Protein AF-A0A1I7TPQ1-F1 (afdb_monomer_lite)

Structure (mmCIF, N/CA/C/O backbone):
data_AF-A0A1I7TPQ1-F1
#
_entry.id   AF-A0A1I7TPQ1-F1
#
loop_
_atom_site.group_PDB
_atom_site.id
_atom_site.type_symbol
_atom_site.label_atom_id
_atom_site.label_alt_id
_atom_site.label_comp_id
_atom_site.label_asym_id
_atom_site.label_entity_id
_atom_site.label_seq_id
_atom_site.pdbx_PDB_ins_code
_atom_site.Cartn_x
_atom_site.Cartn_y
_atom_site.Cartn_z
_atom_site.occupancy
_atom_site.B_iso_or_equiv
_atom_site.auth_seq_id
_atom_site.auth_comp_id
_atom_site.auth_asym_id
_atom_site.auth_atom_id
_atom_site.pdbx_PDB_model_num
ATOM 1 N N . MET A 1 1 ? 6.146 -9.462 -26.298 1.00 39.66 1 MET A N 1
ATOM 2 C CA . MET A 1 1 ? 7.106 -8.691 -25.479 1.00 39.66 1 MET A CA 1
ATOM 3 C C . MET A 1 1 ? 6.317 -8.071 -24.343 1.00 39.66 1 MET A C 1
ATOM 5 O O . MET A 1 1 ? 5.342 -7.397 -24.642 1.00 39.66 1 MET A O 1
ATOM 9 N N . GLY A 1 2 ? 6.647 -8.373 -23.086 1.00 43.03 2 GLY A N 1
ATOM 10 C CA . GLY A 1 2 ? 5.980 -7.761 -21.932 1.00 43.03 2 GLY A CA 1
ATOM 11 C C . GLY A 1 2 ? 6.548 -6.370 -21.655 1.00 43.03 2 GLY A C 1
ATOM 12 O O . GLY A 1 2 ? 7.755 -6.175 -21.789 1.00 43.03 2 GLY A O 1
ATOM 13 N N . VAL A 1 3 ? 5.686 -5.420 -21.291 1.00 53.59 3 VAL A N 1
ATOM 14 C CA . VAL A 1 3 ? 6.094 -4.083 -20.838 1.00 53.59 3 VAL A CA 1
ATOM 15 C C . VAL A 1 3 ? 6.599 -4.217 -19.406 1.00 53.59 3 VAL A C 1
ATOM 17 O O . VAL A 1 3 ? 5.872 -4.705 -18.539 1.00 53.59 3 VAL A O 1
ATOM 20 N N . LYS A 1 4 ? 7.841 -3.802 -19.137 1.00 55.78 4 LYS A N 1
ATOM 21 C CA . LYS A 1 4 ? 8.340 -3.740 -17.757 1.00 55.78 4 LYS A CA 1
ATOM 22 C C . LYS A 1 4 ? 7.788 -2.481 -17.106 1.00 55.78 4 LYS A C 1
ATOM 24 O O . LYS A 1 4 ? 8.302 -1.387 -17.337 1.00 55.78 4 LYS A O 1
ATOM 29 N N . LEU A 1 5 ? 6.734 -2.657 -16.320 1.00 66.31 5 LEU A N 1
ATOM 30 C CA . LEU A 1 5 ? 6.172 -1.618 -15.470 1.00 66.31 5 LEU A CA 1
ATOM 31 C C . LEU A 1 5 ? 6.820 -1.688 -14.087 1.00 66.31 5 LEU A C 1
ATOM 33 O O . LEU A 1 5 ? 7.071 -2.774 -13.568 1.00 66.31 5 LEU A O 1
ATOM 37 N N . GLY A 1 6 ? 7.098 -0.530 -13.496 1.00 70.81 6 GLY A N 1
ATOM 38 C CA . GLY A 1 6 ? 7.644 -0.441 -12.145 1.00 70.81 6 GLY A CA 1
ATOM 39 C C . GLY A 1 6 ? 7.239 0.855 -11.460 1.00 70.81 6 GLY A C 1
ATOM 40 O O . GLY A 1 6 ? 6.933 1.847 -12.118 1.00 70.81 6 GLY A O 1
ATOM 41 N N . ALA A 1 7 ? 7.251 0.852 -10.133 1.00 80.62 7 ALA A N 1
ATOM 42 C CA . ALA A 1 7 ? 7.067 2.045 -9.322 1.00 80.62 7 ALA A CA 1
ATOM 43 C C . ALA A 1 7 ? 8.195 2.127 -8.292 1.00 80.62 7 ALA A C 1
ATOM 45 O O . ALA A 1 7 ? 8.581 1.116 -7.705 1.00 80.62 7 ALA A O 1
ATOM 46 N N . GLN A 1 8 ? 8.727 3.326 -8.070 1.00 82.56 8 GLN A N 1
ATOM 47 C CA . GLN A 1 8 ? 9.762 3.570 -7.071 1.00 82.56 8 GLN A CA 1
ATOM 48 C C . GLN A 1 8 ? 9.333 4.705 -6.154 1.00 82.56 8 GLN A C 1
ATOM 50 O O . GLN A 1 8 ? 9.105 5.820 -6.618 1.00 82.56 8 GLN A O 1
ATOM 55 N N . ILE A 1 9 ? 9.295 4.435 -4.849 1.00 84.19 9 ILE A N 1
ATOM 56 C CA . ILE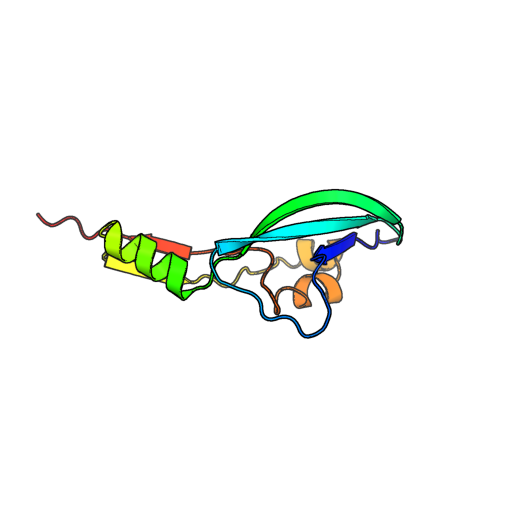 A 1 9 ? 9.169 5.487 -3.843 1.00 84.19 9 ILE A CA 1
ATOM 57 C C . ILE A 1 9 ? 10.503 6.236 -3.749 1.00 84.19 9 ILE A C 1
ATOM 59 O O . ILE A 1 9 ? 11.555 5.639 -3.502 1.00 84.19 9 ILE A O 1
ATOM 63 N N . LEU A 1 10 ? 10.456 7.553 -3.919 1.00 85.81 10 LEU A N 1
ATOM 64 C CA . LEU A 1 10 ? 11.606 8.436 -3.807 1.00 85.81 10 LEU A CA 1
ATOM 65 C C . LEU A 1 10 ? 11.846 8.771 -2.338 1.00 85.81 10 LEU A C 1
ATOM 67 O O . LEU A 1 10 ? 11.304 9.728 -1.788 1.00 85.81 10 LEU A O 1
ATOM 71 N N . LYS A 1 11 ? 12.672 7.953 -1.689 1.00 82.75 11 LYS A N 1
ATOM 72 C CA . LYS A 1 11 ? 13.064 8.154 -0.296 1.00 82.75 11 LYS A CA 1
ATOM 73 C C . LYS A 1 11 ? 14.552 7.881 -0.121 1.00 82.75 11 LYS A C 1
ATOM 75 O O . LYS A 1 11 ? 15.135 7.050 -0.818 1.00 82.75 11 LYS A O 1
ATOM 80 N N . LYS A 1 12 ? 15.192 8.589 0.813 1.00 83.00 12 LYS A N 1
ATOM 81 C CA . LYS A 1 12 ? 16.621 8.409 1.087 1.00 83.00 12 LYS A CA 1
ATOM 82 C C . LYS A 1 12 ? 16.875 6.973 1.580 1.00 83.00 12 LYS A C 1
ATOM 84 O O . LYS A 1 12 ? 16.207 6.552 2.529 1.00 83.00 12 LYS A O 1
ATOM 89 N N . PRO A 1 13 ? 17.845 6.234 1.013 1.00 78.38 13 PRO A N 1
ATOM 90 C CA . PRO A 1 13 ? 18.198 4.909 1.512 1.00 78.38 13 PRO A CA 1
ATOM 91 C C . PRO A 1 13 ? 18.487 4.931 3.019 1.00 78.38 13 PRO A C 1
ATOM 93 O O . PRO A 1 13 ? 19.180 5.825 3.509 1.00 78.38 13 PRO A O 1
ATOM 96 N N . GLY A 1 14 ? 17.922 3.971 3.752 1.00 77.50 14 GLY A N 1
ATOM 97 C CA . GLY A 1 14 ? 18.074 3.851 5.207 1.00 77.50 14 GLY A CA 1
ATOM 98 C C . GLY A 1 14 ? 17.189 4.778 6.047 1.00 77.50 14 GLY A C 1
ATOM 99 O O . GLY A 1 14 ? 17.239 4.701 7.271 1.00 77.50 14 GLY A O 1
ATOM 100 N N . SER A 1 15 ? 16.372 5.640 5.435 1.00 82.38 15 SER A N 1
ATOM 101 C CA . SER A 1 15 ? 15.381 6.416 6.189 1.00 82.38 15 SER A CA 1
ATOM 102 C C . SER A 1 15 ? 14.118 5.599 6.467 1.00 82.38 15 SER A C 1
ATOM 104 O O . SER A 1 15 ? 13.647 4.843 5.617 1.00 82.38 15 SER A O 1
ATOM 106 N N . LEU A 1 16 ? 13.577 5.750 7.676 1.00 80.56 16 LEU A N 1
ATOM 107 C CA . LEU A 1 16 ? 12.379 5.044 8.129 1.00 80.56 16 LEU A CA 1
ATOM 108 C C . LEU A 1 16 ? 11.130 5.609 7.453 1.00 80.56 16 LEU A C 1
ATOM 110 O O . LEU A 1 16 ? 11.012 6.825 7.298 1.00 80.56 16 LEU A O 1
ATOM 114 N N . PHE A 1 17 ? 10.198 4.736 7.078 1.00 79.94 17 PHE A N 1
ATOM 115 C CA . PHE A 1 17 ? 8.853 5.144 6.681 1.00 79.94 17 PHE A CA 1
ATOM 116 C C . PHE A 1 17 ? 8.056 5.547 7.917 1.00 79.94 17 PHE A C 1
ATOM 118 O O . PHE A 1 17 ? 8.022 4.798 8.896 1.00 79.94 17 PHE A O 1
ATOM 125 N N . LEU A 1 18 ? 7.451 6.733 7.872 1.00 83.75 18 LEU A N 1
ATOM 126 C CA . LEU A 1 18 ? 6.598 7.230 8.946 1.00 83.75 18 LEU A CA 1
ATOM 127 C C . LEU A 1 18 ? 5.132 7.132 8.526 1.00 83.75 18 LEU A C 1
ATOM 129 O O . LEU A 1 18 ? 4.783 7.334 7.365 1.00 83.75 18 LEU A O 1
ATOM 133 N N . ASP A 1 19 ? 4.272 6.817 9.485 1.00 84.31 19 ASP A N 1
ATOM 134 C CA . ASP A 1 19 ? 2.832 6.747 9.264 1.00 84.31 19 ASP A CA 1
ATOM 135 C C . ASP A 1 19 ? 2.253 8.151 9.009 1.00 84.31 19 ASP A C 1
ATOM 137 O O . ASP A 1 19 ? 2.556 9.099 9.736 1.00 84.31 19 ASP A O 1
ATOM 141 N N . GLY A 1 20 ? 1.456 8.298 7.953 1.00 82.56 20 GLY A N 1
ATOM 142 C CA . GLY A 1 20 ? 0.961 9.574 7.434 1.00 82.56 20 GLY A CA 1
ATOM 143 C C . GLY A 1 20 ? 1.964 10.372 6.597 1.00 82.56 20 GLY A C 1
ATOM 144 O O . GLY A 1 20 ? 1.643 11.479 6.159 1.00 82.56 20 GLY A O 1
ATOM 145 N N . GLU A 1 21 ? 3.166 9.848 6.350 1.00 87.94 21 GLU A N 1
ATOM 146 C CA . GLU A 1 21 ? 4.162 10.529 5.526 1.00 87.94 21 GLU A CA 1
ATOM 147 C C . GLU A 1 21 ? 3.726 10.593 4.062 1.00 87.94 21 GLU A C 1
ATOM 149 O O . GLU A 1 21 ? 3.357 9.582 3.464 1.00 87.94 21 GLU A O 1
ATOM 154 N N . ILE A 1 22 ? 3.832 11.781 3.462 1.00 88.69 22 ILE A N 1
ATOM 155 C CA . ILE A 1 22 ? 3.640 11.960 2.024 1.00 88.69 22 ILE A CA 1
ATOM 156 C C . ILE A 1 22 ? 4.967 11.690 1.315 1.00 88.69 22 ILE A C 1
ATOM 158 O O . ILE A 1 22 ? 5.937 12.422 1.510 1.00 88.69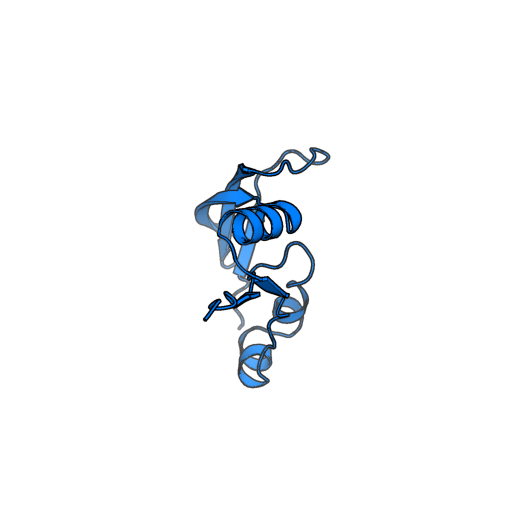 22 ILE A O 1
ATOM 162 N N . VAL A 1 23 ? 4.990 10.677 0.454 1.00 87.25 23 VAL A N 1
ATOM 163 C CA . VAL A 1 23 ? 6.148 10.308 -0.366 1.00 87.25 23 VAL A CA 1
ATOM 164 C C . VAL A 1 23 ? 5.853 10.504 -1.848 1.00 87.25 23 VAL A C 1
ATOM 166 O O . VAL A 1 23 ? 4.713 10.374 -2.295 1.00 87.25 23 VAL A O 1
ATOM 169 N N . GLU A 1 24 ? 6.889 10.817 -2.619 1.00 90.19 24 GLU A N 1
ATOM 170 C CA . GLU A 1 24 ? 6.811 10.875 -4.077 1.00 90.19 24 GLU A CA 1
ATOM 171 C C . GLU A 1 24 ? 7.101 9.497 -4.680 1.00 90.19 24 GLU A C 1
ATOM 173 O O . GLU A 1 24 ? 7.936 8.746 -4.173 1.00 90.19 24 GLU A O 1
ATOM 178 N N . ILE A 1 25 ? 6.402 9.161 -5.759 1.00 86.94 25 ILE A N 1
ATOM 179 C CA . ILE A 1 25 ? 6.566 7.922 -6.514 1.00 86.94 25 ILE A CA 1
ATOM 180 C C . ILE A 1 25 ? 6.826 8.266 -7.969 1.00 86.94 25 ILE A C 1
ATOM 182 O O . ILE A 1 25 ? 6.067 9.033 -8.556 1.00 86.94 25 ILE A O 1
ATOM 186 N N . ASN A 1 26 ? 7.829 7.621 -8.560 1.00 88.12 26 ASN A N 1
ATOM 187 C CA . ASN A 1 26 ? 8.016 7.574 -10.006 1.00 88.12 26 ASN A CA 1
ATOM 188 C C . ASN A 1 26 ? 7.464 6.266 -10.572 1.00 88.12 26 ASN A C 1
ATOM 190 O O . ASN A 1 26 ? 7.734 5.192 -10.032 1.00 88.12 26 ASN A O 1
ATOM 194 N N . PHE A 1 27 ? 6.752 6.363 -11.690 1.00 83.62 27 PHE A N 1
ATOM 195 C CA . PHE A 1 27 ? 6.301 5.230 -12.491 1.00 83.62 27 PHE A CA 1
ATOM 196 C C . PHE A 1 27 ? 7.216 5.058 -13.696 1.00 83.62 27 PHE A C 1
ATOM 198 O O . PHE A 1 27 ? 7.583 6.037 -14.347 1.00 83.62 27 PHE A O 1
ATOM 205 N N . TYR A 1 28 ? 7.572 3.814 -13.993 1.00 81.62 28 TYR A N 1
ATOM 206 C CA . TYR A 1 28 ? 8.499 3.450 -15.053 1.00 81.62 28 TYR A CA 1
ATOM 207 C C . TYR A 1 28 ? 7.807 2.578 -16.093 1.00 81.62 28 TYR A C 1
ATOM 209 O O . TYR A 1 28 ? 7.095 1.635 -15.743 1.00 81.62 28 TYR A O 1
ATOM 217 N N . ALA A 1 29 ? 8.087 2.862 -17.361 1.00 81.56 29 ALA A N 1
ATOM 218 C CA . ALA A 1 29 ? 7.790 2.000 -18.496 1.00 81.56 29 ALA A CA 1
ATOM 219 C C . ALA A 1 29 ? 9.078 1.828 -19.307 1.00 81.56 29 ALA A C 1
ATOM 221 O O . ALA A 1 29 ? 9.742 2.811 -19.639 1.00 81.56 29 ALA A O 1
ATOM 222 N N . ASP A 1 30 ? 9.473 0.578 -19.553 1.00 83.69 30 ASP A N 1
ATOM 223 C CA . ASP A 1 30 ? 10.691 0.229 -20.301 1.00 83.69 30 ASP A CA 1
ATOM 224 C C . ASP A 1 30 ? 11.967 0.908 -19.759 1.00 83.69 30 ASP A C 1
ATOM 226 O O . ASP A 1 30 ? 12.882 1.273 -20.494 1.00 83.69 30 ASP A O 1
ATOM 230 N N . GLY A 1 31 ? 12.032 1.073 -18.433 1.00 80.00 31 GLY A N 1
ATOM 231 C CA . GLY A 1 31 ? 13.173 1.670 -17.732 1.00 80.00 31 GLY A CA 1
ATOM 232 C C . GLY A 1 31 ? 13.209 3.202 -17.726 1.00 80.00 31 GLY A C 1
ATOM 233 O O . GLY A 1 31 ? 14.121 3.773 -17.132 1.00 80.00 31 GLY A O 1
ATOM 234 N N . VAL A 1 32 ? 12.221 3.875 -18.322 1.00 86.31 32 VAL A N 1
ATOM 235 C CA . VAL A 1 32 ? 12.110 5.342 -18.342 1.00 86.31 32 VAL A CA 1
ATOM 236 C C . VAL A 1 32 ? 10.963 5.795 -17.445 1.00 86.31 32 VAL A C 1
ATOM 238 O O . VAL A 1 32 ? 9.910 5.161 -17.422 1.00 86.31 32 VAL A O 1
ATOM 241 N N . VAL A 1 33 ? 11.151 6.901 -16.715 1.00 88.31 33 VAL A N 1
ATOM 242 C CA . VAL A 1 33 ? 10.076 7.519 -15.924 1.00 88.31 33 VAL A CA 1
ATOM 243 C C . VAL A 1 33 ? 8.993 8.036 -16.872 1.00 88.31 33 VAL A C 1
ATOM 245 O O . VAL A 1 33 ? 9.250 8.929 -17.677 1.00 88.31 33 VAL A O 1
ATOM 248 N N . CYS A 1 34 ? 7.785 7.488 -16.770 1.00 90.12 34 CYS A N 1
ATOM 249 C CA . CYS A 1 34 ? 6.627 7.878 -17.577 1.00 90.12 34 CYS A CA 1
ATOM 250 C C . CYS A 1 34 ? 5.601 8.716 -16.798 1.00 90.12 34 CYS A C 1
ATOM 252 O O . CYS A 1 34 ? 4.667 9.252 -17.392 1.00 90.12 34 CYS A O 1
ATOM 254 N N . GLY A 1 35 ? 5.780 8.866 -15.485 1.00 87.56 35 GLY A N 1
ATOM 255 C CA . GLY A 1 35 ? 4.953 9.725 -14.648 1.00 87.56 35 GLY A CA 1
ATOM 256 C C . GLY A 1 35 ? 5.411 9.732 -13.196 1.00 87.56 35 GLY A C 1
ATOM 257 O O . GLY A 1 35 ? 6.250 8.925 -12.794 1.00 87.56 35 GLY A O 1
ATOM 258 N N . SER A 1 36 ? 4.832 10.628 -12.403 1.00 91.75 36 SER A N 1
ATOM 259 C CA . SER A 1 36 ? 5.032 10.664 -10.958 1.00 91.75 36 SER A CA 1
ATOM 260 C C . SER A 1 36 ? 3.742 11.013 -10.218 1.00 91.75 36 SER A C 1
ATOM 262 O O . SER A 1 36 ? 2.791 11.541 -10.798 1.00 91.75 36 SER A O 1
ATOM 264 N N . SER A 1 37 ? 3.686 10.669 -8.935 1.00 90.06 37 SER A N 1
ATOM 265 C CA . SER A 1 37 ? 2.581 11.020 -8.041 1.00 90.06 37 SER A CA 1
ATOM 266 C C . SER A 1 37 ? 3.071 11.162 -6.601 1.00 90.06 37 SER A C 1
ATOM 268 O O . SER A 1 37 ? 4.216 10.840 -6.286 1.00 90.06 37 SER A O 1
ATOM 270 N N . LYS A 1 38 ? 2.198 11.640 -5.716 1.00 89.19 38 LYS A N 1
ATOM 271 C CA . LYS A 1 38 ? 2.425 11.680 -4.271 1.00 89.19 38 LYS A CA 1
ATOM 272 C C . LYS A 1 38 ? 1.394 10.808 -3.574 1.00 89.19 38 LYS A C 1
ATOM 274 O O . LYS A 1 38 ? 0.207 10.911 -3.878 1.00 89.19 38 LYS A O 1
ATOM 279 N N . ILE A 1 39 ? 1.839 9.989 -2.629 1.00 85.31 39 ILE A N 1
ATOM 280 C CA . ILE A 1 39 ? 0.958 9.154 -1.808 1.00 85.31 39 ILE A CA 1
ATOM 281 C C . ILE A 1 39 ? 1.240 9.384 -0.331 1.00 85.31 39 ILE A C 1
ATOM 283 O O . ILE A 1 39 ? 2.378 9.656 0.043 1.00 85.31 39 ILE A O 1
ATOM 287 N N . ALA A 1 40 ? 0.214 9.253 0.504 1.00 85.75 40 ALA A N 1
ATOM 288 C CA . ALA A 1 40 ? 0.395 9.123 1.942 1.00 85.75 40 ALA A CA 1
ATOM 289 C C . ALA A 1 40 ? 0.600 7.643 2.287 1.00 85.75 40 ALA A C 1
ATOM 291 O O . ALA A 1 40 ? -0.157 6.785 1.827 1.00 85.75 40 ALA A O 1
ATOM 292 N N . LEU A 1 41 ? 1.622 7.341 3.080 1.00 82.31 41 LEU A N 1
ATOM 293 C CA . LEU A 1 41 ? 1.868 5.998 3.586 1.00 82.31 41 LEU A CA 1
ATOM 294 C C . LEU A 1 41 ? 1.152 5.824 4.910 1.00 82.31 41 LEU A C 1
ATOM 296 O O . LEU A 1 41 ? 1.426 6.559 5.850 1.00 82.31 41 LEU A O 1
ATOM 300 N N . HIS A 1 42 ? 0.272 4.832 4.989 1.00 84.81 42 HIS A N 1
ATOM 301 C CA . HIS A 1 42 ? -0.438 4.524 6.219 1.00 84.81 42 HIS A CA 1
ATOM 302 C C . HIS A 1 42 ? -0.171 3.101 6.684 1.00 84.81 42 HIS A C 1
ATOM 304 O O . HIS A 1 42 ? -0.214 2.156 5.891 1.00 84.81 42 HIS A O 1
ATOM 310 N N . SER A 1 43 ? 0.111 2.954 7.976 1.00 82.19 43 SER A N 1
ATOM 311 C CA . SER A 1 43 ? 0.302 1.649 8.602 1.00 82.19 43 SER A CA 1
ATOM 312 C C . SER A 1 43 ? -1.019 0.874 8.671 1.00 82.19 43 SER A C 1
ATOM 314 O O . SER A 1 43 ? -2.108 1.445 8.610 1.00 82.19 43 SER A O 1
ATOM 316 N N . ARG A 1 44 ? -0.946 -0.451 8.846 1.00 85.06 44 ARG A N 1
ATOM 317 C CA . ARG A 1 44 ? -2.142 -1.257 9.141 1.00 85.06 44 ARG A CA 1
ATOM 318 C C . ARG A 1 44 ? -2.866 -0.737 10.389 1.00 85.06 44 ARG A C 1
ATOM 320 O O . ARG A 1 44 ? -4.087 -0.609 10.380 1.00 85.06 44 ARG A O 1
ATOM 327 N N . GLU A 1 45 ? -2.098 -0.407 11.423 1.00 85.94 45 GLU A N 1
ATOM 328 C CA . GLU A 1 45 ? -2.598 0.110 12.697 1.00 85.94 45 GLU A CA 1
ATOM 329 C C . GLU A 1 45 ? -3.370 1.427 12.521 1.00 85.94 45 GLU A C 1
ATOM 331 O O . GLU A 1 45 ? -4.423 1.609 13.132 1.00 85.94 45 GLU A O 1
ATOM 336 N N . PHE A 1 46 ? -2.908 2.315 11.634 1.00 88.38 46 PHE A N 1
ATOM 337 C CA . PHE A 1 46 ? -3.631 3.538 11.281 1.00 88.38 46 PHE A CA 1
ATOM 338 C C . PHE A 1 46 ? -5.050 3.237 10.804 1.00 88.38 46 PHE A C 1
ATOM 340 O O . PHE A 1 46 ? -6.018 3.767 11.353 1.00 88.38 46 PHE A O 1
ATOM 347 N N . TYR A 1 47 ? -5.182 2.354 9.810 1.00 88.19 47 TYR A N 1
ATOM 348 C CA . TYR A 1 47 ? -6.483 1.985 9.257 1.00 88.19 47 TYR A CA 1
ATOM 349 C C . TYR A 1 47 ? -7.383 1.338 10.316 1.00 88.19 47 TYR A C 1
ATOM 351 O O . TYR A 1 47 ? -8.547 1.718 10.439 1.00 88.19 47 TYR A O 1
ATOM 359 N N . GLU A 1 48 ? -6.852 0.416 11.123 1.00 88.94 48 GLU A N 1
ATOM 360 C CA . GLU A 1 48 ? -7.606 -0.228 12.209 1.00 88.94 48 GLU A CA 1
ATOM 361 C C . GLU A 1 48 ? -8.127 0.793 13.227 1.00 88.94 48 GLU A C 1
ATOM 363 O O . GLU A 1 48 ? -9.303 0.750 13.603 1.00 88.94 48 GLU A O 1
ATOM 368 N N . ASN A 1 49 ? -7.295 1.765 13.608 1.00 90.00 49 ASN A N 1
ATOM 369 C CA . ASN A 1 49 ? -7.693 2.861 14.486 1.00 90.00 49 ASN A CA 1
ATOM 370 C C . ASN A 1 49 ? -8.776 3.741 13.845 1.00 90.00 49 ASN A C 1
ATOM 372 O O . ASN A 1 49 ? -9.763 4.074 14.506 1.00 90.00 49 ASN A O 1
ATOM 376 N N . CYS A 1 50 ? -8.656 4.071 12.555 1.00 90.38 50 CYS A N 1
ATOM 377 C CA . CYS A 1 50 ? -9.694 4.798 11.821 1.00 90.38 50 CYS A CA 1
ATOM 378 C C . CYS A 1 50 ? -11.031 4.043 11.813 1.00 90.38 50 CYS A C 1
ATOM 380 O O . CYS A 1 50 ? -12.080 4.651 12.059 1.00 90.38 50 CYS A O 1
ATOM 382 N N . PHE A 1 51 ? -11.016 2.729 11.575 1.00 92.12 51 PHE A N 1
ATOM 383 C CA . PHE A 1 51 ? -12.232 1.914 11.571 1.00 92.12 51 PHE A CA 1
ATOM 384 C C . PHE A 1 51 ? -12.862 1.821 12.959 1.00 92.12 51 PHE A C 1
ATOM 386 O O . PHE A 1 51 ? -14.072 2.026 13.098 1.00 92.12 51 PHE A O 1
ATOM 393 N N . LYS A 1 52 ? -12.047 1.604 13.994 1.00 89.56 52 LYS A N 1
ATOM 394 C CA . LYS A 1 52 ? -12.499 1.577 15.387 1.00 89.56 52 LYS A CA 1
ATOM 395 C C . LYS A 1 52 ? -13.145 2.902 15.795 1.00 89.56 52 LYS A C 1
ATOM 397 O O . LYS A 1 52 ? -14.260 2.904 16.313 1.00 89.56 52 LYS A O 1
ATOM 402 N N . ASN A 1 53 ? -12.492 4.028 15.497 1.00 92.75 53 ASN A N 1
ATOM 403 C CA . ASN A 1 53 ? -13.020 5.369 15.776 1.00 92.75 53 ASN A CA 1
ATOM 404 C C . ASN A 1 53 ? -14.314 5.657 15.000 1.00 92.75 53 ASN A C 1
ATOM 406 O O . ASN A 1 53 ? -15.176 6.393 15.473 1.00 92.75 53 ASN A O 1
ATOM 410 N N . SER A 1 54 ? -14.478 5.028 13.836 1.00 92.06 54 SER A N 1
ATOM 411 C CA . SER A 1 54 ? -15.684 5.114 13.008 1.00 92.06 54 SER A CA 1
ATOM 412 C C . SER A 1 54 ? -16.771 4.099 13.390 1.00 92.06 54 SER A C 1
ATOM 414 O O . SER A 1 54 ? -17.759 3.971 12.660 1.00 92.06 54 SER A O 1
ATOM 416 N N . GLN A 1 55 ? -16.613 3.394 14.518 1.00 93.56 55 GLN A N 1
ATOM 417 C CA . GLN A 1 55 ? -17.562 2.418 15.069 1.00 93.56 55 GLN A CA 1
ATOM 418 C C . GLN A 1 55 ? -17.792 1.181 14.184 1.00 93.56 55 GLN A C 1
ATOM 420 O O . GLN A 1 55 ? -18.869 0.583 14.208 1.00 93.56 55 GLN A O 1
ATOM 425 N N . PHE A 1 56 ? -16.799 0.785 13.386 1.00 92.19 56 PHE A N 1
ATOM 426 C CA . PHE A 1 56 ? -16.803 -0.552 12.793 1.00 92.19 56 PHE A CA 1
ATOM 427 C C . PHE A 1 56 ? -16.483 -1.591 13.873 1.00 92.19 56 PHE A C 1
ATOM 429 O O . PHE A 1 56 ? -15.595 -1.391 14.700 1.00 92.19 56 PHE A O 1
ATOM 436 N N . SER A 1 57 ? -17.238 -2.687 13.882 1.00 87.12 57 SER A N 1
ATOM 437 C CA . SER A 1 57 ? -17.123 -3.763 14.867 1.00 87.12 57 SER A CA 1
ATOM 438 C C . SER A 1 57 ? -16.139 -4.847 14.443 1.00 87.12 57 SER A C 1
ATOM 440 O O . SER A 1 57 ? -15.557 -5.504 15.302 1.00 87.12 57 SER A O 1
ATOM 442 N N . THR A 1 58 ? -15.926 -5.025 13.138 1.00 89.44 58 THR A N 1
ATOM 443 C CA . THR A 1 58 ? -14.933 -5.962 12.603 1.00 89.44 58 THR A CA 1
ATOM 444 C C . THR A 1 58 ? -14.197 -5.364 11.412 1.00 89.44 58 THR A C 1
ATOM 446 O O . THR A 1 58 ? -14.777 -4.599 10.637 1.00 89.44 58 THR A O 1
ATOM 449 N N . VAL A 1 59 ? -12.921 -5.733 11.283 1.00 89.25 59 VAL A N 1
ATOM 450 C CA . VAL A 1 59 ? -12.045 -5.422 10.150 1.00 89.25 59 VAL A CA 1
ATOM 451 C C . VAL A 1 59 ? -11.407 -6.736 9.708 1.00 89.25 59 VAL A C 1
ATOM 453 O O . VAL A 1 59 ? -10.692 -7.373 10.478 1.00 89.25 59 VAL A O 1
ATOM 456 N N . GLU A 1 60 ? -11.695 -7.160 8.484 1.00 90.12 60 GLU A N 1
ATOM 457 C CA . GLU A 1 60 ? -11.119 -8.351 7.861 1.00 90.12 60 GLU A CA 1
ATOM 458 C C . GLU A 1 60 ? -10.175 -7.908 6.741 1.00 90.12 60 GLU A C 1
ATOM 460 O O . GLU A 1 60 ? -10.618 -7.330 5.747 1.00 90.12 60 GLU A O 1
ATOM 465 N N . TRP A 1 61 ? -8.876 -8.158 6.908 1.00 86.56 61 TRP A N 1
ATOM 466 C CA . TRP A 1 6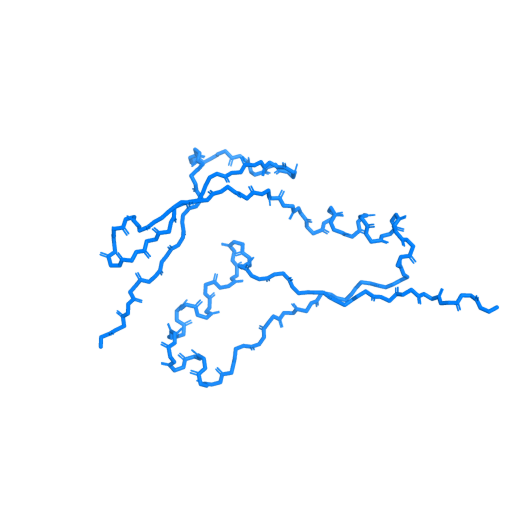1 ? -7.859 -7.881 5.894 1.00 86.56 61 TRP A CA 1
ATOM 467 C C . TRP A 1 61 ? -7.872 -8.968 4.823 1.00 86.56 61 TRP A C 1
ATOM 469 O O . TRP A 1 61 ? -7.738 -10.150 5.137 1.00 86.56 61 TRP A O 1
ATOM 479 N N . ILE A 1 62 ? -8.000 -8.567 3.561 1.00 83.25 62 ILE A N 1
ATOM 480 C CA . ILE A 1 62 ? -8.129 -9.486 2.430 1.00 83.25 62 ILE A CA 1
ATOM 481 C C . ILE A 1 62 ? -6.827 -9.458 1.635 1.00 83.25 62 ILE A C 1
ATOM 483 O O . ILE A 1 62 ? -6.404 -8.412 1.147 1.00 83.25 62 ILE A O 1
ATOM 487 N N . THR A 1 63 ? -6.192 -10.619 1.485 1.00 77.00 63 THR A N 1
ATOM 488 C CA . THR A 1 63 ? -5.075 -10.774 0.551 1.00 77.00 63 THR A CA 1
ATOM 489 C C . THR A 1 63 ? -5.635 -10.890 -0.869 1.00 77.00 63 THR A C 1
ATOM 491 O O . THR A 1 63 ? -6.437 -11.795 -1.115 1.00 77.00 63 THR A O 1
ATOM 494 N N . PRO A 1 64 ? -5.251 -10.005 -1.807 1.00 74.69 64 PRO A N 1
ATOM 495 C CA . PRO A 1 64 ? -5.730 -10.087 -3.180 1.00 74.69 64 PRO A CA 1
ATOM 496 C C . PRO A 1 64 ? -5.294 -11.406 -3.825 1.00 74.69 64 PRO A C 1
ATOM 498 O O . PRO A 1 64 ? -4.161 -11.862 -3.664 1.00 74.69 64 PRO A O 1
ATOM 501 N N . HIS A 1 65 ? -6.210 -12.021 -4.570 1.00 78.00 65 HIS A N 1
ATOM 502 C CA . HIS A 1 65 ? -5.946 -13.231 -5.339 1.00 78.00 65 HIS A CA 1
ATOM 503 C C . HIS A 1 65 ? -5.886 -12.890 -6.829 1.00 78.00 65 HIS A C 1
ATOM 505 O O . HIS A 1 65 ? -6.879 -12.452 -7.411 1.00 78.00 65 HIS A O 1
ATOM 511 N N . PHE A 1 66 ? -4.732 -13.114 -7.460 1.00 77.75 66 PHE A N 1
ATOM 512 C CA . PHE A 1 66 ? -4.591 -12.968 -8.907 1.00 77.75 66 PHE A CA 1
ATOM 513 C C . PHE A 1 66 ? -5.160 -14.188 -9.630 1.00 77.75 66 PHE A C 1
ATOM 515 O O . PHE A 1 66 ? -4.766 -15.321 -9.351 1.00 77.75 66 PHE A O 1
ATOM 522 N N . THR A 1 67 ? -6.048 -13.942 -10.594 1.00 83.88 67 THR A N 1
ATOM 523 C CA . THR A 1 67 ? -6.569 -14.983 -11.488 1.00 83.88 67 THR A CA 1
ATOM 524 C C . THR A 1 67 ? -5.470 -15.518 -12.404 1.00 83.88 67 THR A C 1
ATOM 526 O O . THR A 1 67 ? -4.486 -14.829 -12.679 1.00 83.88 67 THR A O 1
ATOM 529 N N . ASP A 1 68 ? -5.658 -16.719 -12.951 1.00 87.88 68 ASP A N 1
ATOM 530 C CA . ASP A 1 68 ? -4.698 -17.303 -13.899 1.00 87.88 68 ASP A CA 1
ATOM 531 C C . ASP A 1 68 ? -4.518 -16.433 -15.149 1.00 87.88 68 ASP A C 1
ATOM 533 O O . ASP A 1 68 ? -3.403 -16.273 -15.640 1.00 87.88 68 ASP A O 1
ATOM 537 N N . HIS A 1 69 ? -5.594 -15.787 -15.611 1.00 83.94 69 HIS A N 1
ATOM 538 C CA . HIS A 1 69 ? -5.523 -14.808 -16.695 1.00 83.94 69 HIS A CA 1
ATOM 539 C C . HIS A 1 69 ? -4.620 -13.617 -16.332 1.00 83.94 69 HIS A C 1
ATOM 541 O O . HIS A 1 69 ? -3.794 -13.199 -17.141 1.00 83.94 69 HIS A O 1
ATOM 547 N N . ALA A 1 70 ? -4.745 -13.073 -15.115 1.00 75.69 70 ALA A N 1
ATOM 548 C CA . ALA A 1 70 ? -3.900 -11.970 -14.662 1.00 75.69 70 ALA A CA 1
ATOM 549 C C . ALA A 1 70 ? -2.425 -12.389 -14.553 1.00 75.69 70 ALA A C 1
ATOM 551 O O . ALA A 1 70 ? -1.556 -11.652 -15.014 1.00 75.69 70 ALA A O 1
ATOM 552 N N . LYS A 1 71 ? -2.145 -13.590 -14.029 1.00 82.38 71 LYS A N 1
ATOM 553 C CA . LYS A 1 71 ? -0.782 -14.144 -13.966 1.00 82.38 71 LYS A CA 1
ATOM 554 C C . LYS A 1 71 ? -0.172 -14.327 -15.354 1.00 82.38 71 LYS A C 1
ATOM 556 O O . LYS A 1 71 ? 0.974 -13.949 -15.568 1.00 82.38 71 LYS A O 1
ATOM 561 N N . GLN A 1 72 ? -0.943 -14.836 -16.318 1.00 83.19 72 GLN A N 1
ATOM 562 C CA . GLN A 1 72 ? -0.486 -14.973 -17.706 1.00 83.19 72 GLN A CA 1
ATOM 563 C C . GLN A 1 72 ? -0.194 -13.620 -18.365 1.00 83.19 72 GLN A C 1
ATOM 565 O O . GLN A 1 72 ? 0.764 -13.506 -19.126 1.00 83.19 72 GLN A O 1
ATOM 570 N N . ALA A 1 73 ? -1.006 -12.599 -18.082 1.00 77.69 73 ALA A N 1
ATOM 571 C CA . ALA A 1 73 ? -0.854 -11.276 -18.680 1.00 77.69 73 ALA A CA 1
ATOM 572 C C . ALA A 1 73 ? 0.291 -10.453 -18.059 1.00 77.69 73 ALA A C 1
ATOM 574 O O . ALA A 1 73 ? 1.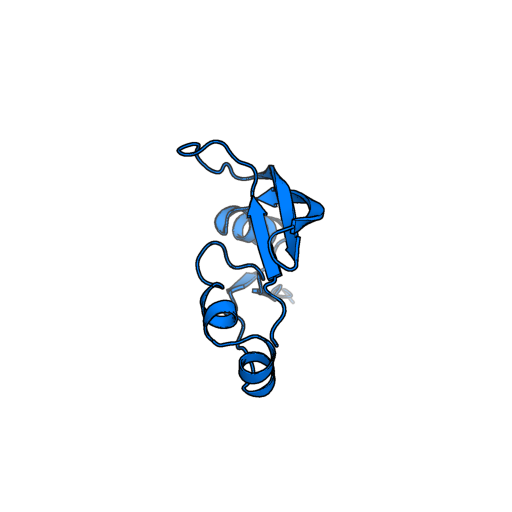005 -9.760 -18.783 1.00 77.69 73 ALA A O 1
ATOM 575 N N . LEU A 1 74 ? 0.448 -10.507 -16.733 1.00 75.19 74 LEU A N 1
ATOM 576 C CA . LEU A 1 74 ? 1.369 -9.652 -15.971 1.00 75.19 74 LEU A CA 1
ATOM 577 C C . LEU A 1 74 ? 2.691 -10.350 -15.620 1.00 75.19 74 LEU A C 1
ATOM 579 O O . LEU A 1 74 ? 3.695 -9.680 -15.382 1.00 75.19 74 LEU A O 1
ATOM 583 N N . GLY A 1 75 ? 2.704 -11.683 -15.629 1.00 75.81 75 GLY A N 1
ATOM 584 C CA . GLY A 1 75 ? 3.833 -12.510 -15.220 1.00 75.81 75 GLY A CA 1
ATOM 585 C C . GLY A 1 75 ? 3.876 -12.761 -13.711 1.00 75.81 75 GLY A C 1
ATOM 586 O O . GLY A 1 75 ? 3.525 -11.902 -12.899 1.00 75.81 75 GLY A O 1
ATOM 587 N N . ASP A 1 76 ? 4.357 -13.948 -13.334 1.00 75.00 76 ASP A N 1
ATOM 588 C CA . ASP A 1 76 ? 4.435 -14.381 -11.933 1.00 75.00 76 ASP A CA 1
ATOM 589 C C . ASP A 1 76 ? 5.313 -13.461 -11.077 1.00 75.00 76 ASP A C 1
ATOM 591 O O . ASP A 1 76 ? 4.977 -13.193 -9.925 1.00 75.00 76 ASP A O 1
ATOM 595 N 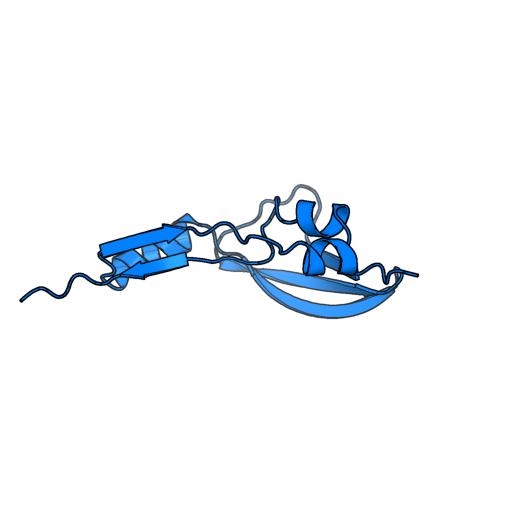N . ASP A 1 77 ? 6.399 -12.917 -11.635 1.00 71.56 77 ASP A N 1
ATOM 596 C CA . ASP A 1 77 ? 7.282 -11.990 -10.921 1.00 71.56 77 ASP A CA 1
ATOM 597 C C . ASP A 1 77 ? 6.536 -10.734 -10.458 1.00 71.56 77 ASP A C 1
ATOM 599 O O . ASP A 1 77 ? 6.720 -10.293 -9.326 1.00 71.56 77 ASP A O 1
ATOM 603 N N . PHE A 1 78 ? 5.662 -10.174 -11.300 1.00 72.69 78 PHE A N 1
ATOM 604 C CA . PHE A 1 78 ? 4.850 -9.011 -10.940 1.00 72.69 78 PHE A CA 1
ATOM 605 C C . PHE A 1 78 ? 3.794 -9.379 -9.891 1.00 72.69 78 PHE A C 1
ATOM 607 O O . PHE A 1 78 ? 3.648 -8.694 -8.880 1.00 72.69 78 PHE A O 1
ATOM 614 N N . CYS A 1 79 ? 3.090 -10.497 -10.081 1.00 71.88 79 CYS A N 1
ATOM 615 C CA . CYS A 1 79 ? 2.072 -10.951 -9.131 1.00 71.88 79 CYS A CA 1
ATOM 616 C C . CYS A 1 79 ? 2.659 -11.299 -7.747 1.00 71.88 79 CYS A C 1
ATOM 618 O O . CYS A 1 79 ? 1.994 -11.088 -6.733 1.00 71.88 79 CYS A O 1
ATOM 620 N N . ASN A 1 80 ? 3.908 -11.772 -7.688 1.00 68.06 80 ASN A N 1
ATOM 621 C CA . ASN A 1 80 ? 4.609 -12.095 -6.441 1.00 68.06 80 ASN A CA 1
ATOM 622 C C . ASN A 1 80 ? 5.304 -10.881 -5.792 1.00 68.06 80 ASN A C 1
ATOM 624 O O . ASN A 1 80 ? 5.617 -10.926 -4.602 1.00 68.06 80 ASN A O 1
ATOM 628 N N . GLN A 1 81 ? 5.506 -9.776 -6.524 1.00 62.72 81 GLN A N 1
ATOM 629 C CA . GLN A 1 81 ? 6.019 -8.510 -5.972 1.00 62.72 81 GLN A CA 1
ATOM 630 C C . GLN A 1 81 ? 5.040 -7.827 -5.007 1.00 62.72 81 GLN A C 1
ATOM 632 O O . GLN A 1 81 ? 5.443 -6.925 -4.275 1.00 62.72 81 GLN A O 1
ATOM 637 N N . CYS A 1 82 ? 3.788 -8.292 -4.928 1.00 52.66 82 CYS A N 1
ATOM 638 C CA . CYS A 1 82 ? 2.735 -7.777 -4.046 1.00 52.66 82 CYS A CA 1
ATOM 639 C C . CYS A 1 82 ? 3.038 -7.887 -2.528 1.00 52.66 82 CYS A C 1
ATOM 641 O O . CYS A 1 82 ? 2.156 -7.658 -1.703 1.00 52.66 82 CYS A O 1
ATOM 643 N N . LEU A 1 83 ? 4.260 -8.255 -2.129 1.00 48.47 83 LEU A N 1
ATOM 644 C CA . LEU A 1 83 ? 4.605 -8.598 -0.752 1.00 48.47 83 LEU A CA 1
ATOM 645 C C . LEU A 1 83 ? 5.478 -7.594 0.006 1.00 48.47 83 LEU A C 1
ATOM 647 O O . LEU A 1 83 ? 5.728 -7.866 1.177 1.00 48.47 83 LEU A O 1
ATOM 651 N N . ASN A 1 84 ? 5.909 -6.450 -0.549 1.00 42.12 84 ASN A N 1
ATOM 652 C CA . ASN A 1 84 ? 6.424 -5.365 0.309 1.00 42.12 84 ASN A CA 1
ATOM 653 C C . ASN A 1 84 ? 6.715 -4.030 -0.413 1.00 42.12 84 ASN A C 1
ATOM 655 O O . ASN A 1 84 ? 7.718 -3.944 -1.125 1.00 42.12 84 ASN A O 1
ATOM 659 N N . PRO A 1 85 ? 5.951 -2.954 -0.136 1.00 51.19 85 PRO A N 1
ATOM 660 C CA . PRO A 1 85 ? 4.618 -2.943 0.476 1.00 51.19 85 PRO A CA 1
ATOM 661 C C . PRO A 1 85 ? 3.543 -3.435 -0.521 1.00 51.19 85 PRO A C 1
ATOM 663 O O . PRO A 1 85 ? 3.732 -3.290 -1.729 1.00 51.19 85 PRO A O 1
ATOM 666 N N . PRO A 1 86 ? 2.426 -4.025 -0.052 1.00 54.66 86 PRO A N 1
ATOM 667 C CA . PRO A 1 86 ? 1.334 -4.446 -0.929 1.00 54.66 86 PRO A CA 1
ATOM 668 C C . PRO A 1 86 ? 0.778 -3.242 -1.699 1.00 54.66 86 PRO A C 1
ATOM 670 O O . PRO A 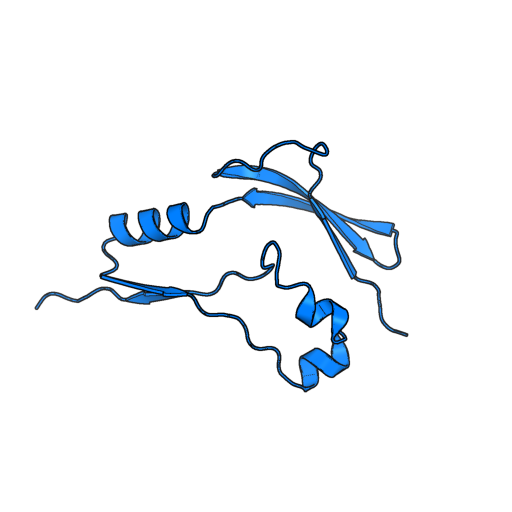1 86 ? 0.401 -2.239 -1.094 1.00 54.66 86 PRO A O 1
ATOM 673 N N . CYS A 1 87 ? 0.758 -3.335 -3.033 1.00 60.84 87 CYS A N 1
ATOM 674 C CA . CYS A 1 87 ? 0.282 -2.259 -3.908 1.00 60.84 87 CYS A CA 1
ATOM 675 C C . CYS A 1 87 ? -1.222 -2.002 -3.759 1.00 60.84 87 CYS A C 1
ATOM 677 O O . CYS A 1 87 ? -1.653 -0.863 -3.906 1.00 60.84 87 CYS A O 1
ATOM 679 N N . ASP A 1 88 ? -1.987 -3.040 -3.415 1.00 67.19 88 ASP A N 1
ATOM 680 C CA . ASP A 1 88 ? -3.416 -2.952 -3.148 1.00 67.19 88 ASP A CA 1
ATOM 681 C C . ASP A 1 88 ? -3.711 -3.366 -1.709 1.00 67.19 88 ASP A C 1
ATOM 683 O O . ASP A 1 88 ? -3.296 -4.425 -1.231 1.00 67.19 88 ASP A O 1
ATOM 687 N N . ILE A 1 89 ? -4.465 -2.517 -1.018 1.00 74.00 89 ILE A N 1
ATOM 688 C CA . ILE A 1 89 ? -4.934 -2.761 0.337 1.00 74.00 89 ILE A CA 1
ATOM 689 C C . ILE A 1 89 ? -6.433 -3.054 0.261 1.00 74.00 89 ILE A C 1
ATOM 691 O O . ILE A 1 89 ? -7.227 -2.163 -0.033 1.00 74.00 89 ILE A O 1
ATOM 695 N N . MET A 1 90 ? -6.829 -4.298 0.537 1.00 80.81 90 MET A N 1
ATOM 696 C CA . MET A 1 90 ? -8.234 -4.708 0.563 1.00 80.81 90 MET A CA 1
ATOM 697 C C . MET A 1 90 ? -8.657 -5.074 1.985 1.00 80.81 90 MET A C 1
ATOM 699 O O . MET A 1 90 ? -7.964 -5.810 2.690 1.00 80.81 90 MET A O 1
ATOM 703 N N . PHE A 1 91 ? -9.818 -4.582 2.408 1.00 87.44 91 PHE A N 1
ATOM 704 C CA . PHE A 1 91 ? -10.420 -4.930 3.690 1.00 87.44 91 PHE A CA 1
ATOM 705 C C . PHE A 1 91 ? -11.946 -4.902 3.604 1.00 87.44 91 PHE A C 1
ATOM 707 O O . PHE A 1 91 ? -12.534 -4.172 2.803 1.00 87.44 91 PHE A O 1
ATOM 714 N N . LYS A 1 92 ? -12.593 -5.685 4.467 1.00 89.56 92 LYS A N 1
ATOM 715 C CA . LYS A 1 92 ? -14.035 -5.648 4.710 1.00 89.56 92 LYS A CA 1
ATOM 716 C C . LYS A 1 92 ? -14.277 -5.182 6.137 1.00 89.56 92 LYS A C 1
ATOM 718 O O . LYS A 1 92 ? -13.789 -5.795 7.083 1.00 89.56 92 LYS A O 1
ATOM 723 N N . CYS A 1 93 ? -15.076 -4.132 6.284 1.00 90.50 93 CYS A N 1
ATOM 724 C CA . CYS A 1 93 ? -15.475 -3.621 7.588 1.00 90.50 93 CYS A CA 1
ATOM 725 C C . CYS A 1 93 ? -16.984 -3.786 7.766 1.00 90.50 93 CYS A C 1
ATOM 727 O O . CYS A 1 93 ? -17.754 -3.490 6.851 1.00 90.50 93 CYS A O 1
ATOM 729 N N . THR A 1 94 ? -17.422 -4.231 8.942 1.00 90.44 94 THR A N 1
ATOM 730 C CA . THR A 1 94 ? -18.853 -4.272 9.282 1.00 90.44 94 THR A CA 1
ATOM 731 C C . THR A 1 94 ? -19.140 -3.389 10.484 1.00 90.44 94 THR A C 1
ATOM 733 O O . THR A 1 94 ? -18.282 -3.203 11.345 1.00 90.44 94 THR A O 1
ATOM 736 N N . LYS A 1 95 ? -20.331 -2.789 10.517 1.00 87.81 95 LYS A N 1
ATOM 737 C CA . LYS A 1 95 ? -20.865 -2.137 11.712 1.00 87.81 95 LYS A CA 1
ATOM 738 C C . LYS A 1 95 ? -21.922 -3.060 12.286 1.00 87.81 95 LYS A C 1
ATOM 740 O O . LYS A 1 95 ? -22.840 -3.449 11.568 1.00 87.81 95 LYS A O 1
ATOM 745 N N . SER A 1 96 ? -21.809 -3.399 13.562 1.00 77.31 96 SER A N 1
ATOM 746 C CA . SER A 1 96 ? -22.910 -4.055 14.257 1.00 77.31 96 SER A CA 1
ATOM 747 C C . SER A 1 96 ? -24.007 -3.016 14.448 1.00 77.31 96 SER A C 1
ATOM 749 O O . SER A 1 96 ? -23.842 -2.072 15.218 1.00 77.31 96 SER A O 1
ATOM 751 N N . SER A 1 97 ? -25.109 -3.154 13.716 1.00 63.44 97 SER A N 1
ATOM 752 C CA . SER A 1 97 ? -26.336 -2.435 14.035 1.00 63.44 97 SER A CA 1
ATOM 753 C C . SER A 1 97 ? -26.813 -2.948 15.389 1.00 63.44 97 SER A C 1
ATOM 755 O O . SER A 1 97 ? -27.284 -4.078 15.487 1.00 63.44 97 SER A O 1
ATOM 757 N N . PHE A 1 98 ? -26.643 -2.154 16.442 1.00 56.62 98 PHE A N 1
ATOM 758 C CA . PHE A 1 98 ? -27.423 -2.374 17.651 1.00 56.62 98 PHE A CA 1
ATOM 759 C C . PHE A 1 98 ? -28.886 -2.094 17.286 1.00 56.62 98 PHE A C 1
ATOM 761 O O . PHE A 1 98 ? -29.212 -0.983 16.863 1.00 56.62 98 PHE A O 1
ATOM 768 N N . ILE A 1 99 ? -29.712 -3.139 17.364 1.00 46.75 99 ILE A N 1
ATOM 769 C CA . ILE A 1 99 ? -31.160 -3.031 17.570 1.00 46.75 99 ILE A CA 1
ATOM 770 C C . ILE A 1 99 ? -31.365 -2.915 19.077 1.00 46.75 99 ILE A C 1
ATOM 772 O O . ILE A 1 99 ? -30.705 -3.699 19.798 1.00 46.75 99 ILE A O 1
#

Radius of gyration: 17.17 Å; chains: 1; bounding box: 49×29×43 Å

Secondary structure (DSSP, 8-state):
----EEEEEE--TTPPP-TTEEEEEEEEETTEEEEEEEEEE--HHHHHHHHHHTT-SEEEEE-----HHHHHHH-HHHHHGGGSS-S--EEEEE-----

pLDDT: mean 79.12, std 12.68, range [39.66, 93.56]

Foldseek 3Di:
DAWDKDKDWPDDPPDDQDAQDKTKMFIDTPRDGPDIDIDGDHDPVRVVVVLVVVQFPDKAWDDDDDDPVRCVRHPPVVVVVCVVPRPDTDIDTHHPPDD

Sequence (99 aa):
MGVKLGAQILKKPGSLFLDGEIVEINFYADGVVCGSSKIALHSREFYENCFKNSQFSTVEWITPHFTDHAKQALGDDFCNQCLNPPCDIMFKCTKSSFI

Organism: NCBI:txid1561998